Protein AF-V8CFL9-F1 (afdb_monomer)

Radius of gyration: 28.24 Å; Cα contacts (8 Å, |Δi|>4): 78; chains: 1; bounding box: 69×45×58 Å

Mean predicted aligned error: 15.27 Å

Organism: NCBI:txid1073376

pLDDT: mean 85.45, std 10.62, range [57.31, 95.38]

Sequence (139 aa):
MGYRRIRDELDGHKGIHVNDKRVLRICRKYDIKSKIKWKPKSCTRGERNPDHIAKNYLHRDFHADKPNEKWLTDVSELQMRISYNKLQKLMIDNQMKRQDLMRAAEISSSVATKLNKNETVSLDVLMRICKVFHCDIGD

Structure (mmCIF, N/CA/C/O backbone):
data_AF-V8CFL9-F1
#
_entry.id   AF-V8CFL9-F1
#
loop_
_atom_site.group_PDB
_atom_site.id
_atom_site.type_symbol
_atom_site.label_atom_id
_atom_site.label_alt_id
_atom_site.label_comp_id
_atom_site.label_asym_id
_atom_site.label_entity_id
_atom_site.label_seq_id
_atom_site.pdbx_PDB_ins_code
_atom_site.Cartn_x
_atom_site.Cartn_y
_atom_site.Cartn_z
_atom_site.occupancy
_atom_site.B_iso_or_equiv
_atom_site.auth_seq_id
_atom_site.auth_comp_id
_atom_site.auth_asym_id
_atom_site.auth_atom_id
_atom_site.pdbx_PDB_model_num
ATOM 1 N N . MET A 1 1 ? -31.636 -4.610 21.516 1.00 69.88 1 MET A N 1
ATOM 2 C CA . MET A 1 1 ? -30.757 -5.777 21.774 1.00 69.88 1 MET A CA 1
ATOM 3 C C . MET A 1 1 ? -30.843 -6.741 20.597 1.00 69.88 1 MET A C 1
ATOM 5 O O . MET A 1 1 ? -31.819 -6.681 19.866 1.00 69.88 1 MET A O 1
ATOM 9 N N . GLY A 1 2 ? -29.826 -7.572 20.354 1.00 84.56 2 GLY A N 1
ATOM 10 C CA . GLY A 1 2 ? -29.918 -8.647 19.355 1.00 84.56 2 GLY A CA 1
ATOM 11 C C . GLY A 1 2 ? -30.480 -9.931 19.961 1.00 84.56 2 GLY A C 1
ATOM 12 O O . GLY A 1 2 ? -30.362 -10.128 21.167 1.00 84.56 2 GLY A O 1
ATOM 13 N N . TYR A 1 3 ? -31.035 -10.813 19.127 1.00 90.12 3 TYR A N 1
ATOM 14 C CA . TYR A 1 3 ? -31.685 -12.057 19.568 1.00 90.12 3 TYR A CA 1
ATOM 15 C C . TYR A 1 3 ? -30.788 -12.953 20.447 1.00 90.12 3 TYR A C 1
ATOM 17 O O . TYR A 1 3 ? -31.291 -13.620 21.342 1.00 90.12 3 TYR A O 1
ATOM 25 N N . ARG A 1 4 ? -29.460 -12.930 20.243 1.00 89.00 4 ARG A N 1
ATOM 26 C CA . ARG A 1 4 ? -28.500 -13.663 21.091 1.00 89.00 4 ARG A CA 1
ATOM 27 C C . ARG A 1 4 ? -28.479 -13.149 22.531 1.00 89.00 4 ARG A C 1
ATOM 29 O O . ARG A 1 4 ? -28.559 -13.951 23.442 1.00 89.00 4 ARG A O 1
ATOM 36 N N . ARG A 1 5 ? -28.472 -11.824 22.725 1.00 89.44 5 ARG A N 1
ATOM 37 C CA . ARG A 1 5 ? -28.528 -11.218 24.068 1.00 89.44 5 ARG A CA 1
ATOM 38 C C . ARG A 1 5 ? -29.845 -11.517 24.772 1.00 89.44 5 ARG A C 1
ATOM 40 O O . ARG A 1 5 ? -29.839 -11.820 25.950 1.00 89.44 5 ARG A O 1
ATOM 47 N N . ILE A 1 6 ? -30.950 -11.477 24.026 1.00 91.00 6 ILE A N 1
ATOM 48 C CA . ILE A 1 6 ? -32.275 -11.819 24.559 1.00 91.00 6 ILE A CA 1
ATOM 49 C C . ILE A 1 6 ? -32.294 -13.276 25.035 1.00 91.00 6 ILE A C 1
ATOM 51 O O . ILE A 1 6 ? -32.815 -13.559 26.104 1.00 91.00 6 ILE A O 1
ATOM 55 N N . ARG A 1 7 ? -31.702 -14.199 24.268 1.00 92.88 7 ARG A N 1
ATOM 56 C CA . ARG A 1 7 ? -31.556 -15.596 24.692 1.00 92.88 7 ARG A CA 1
ATOM 57 C C . ARG A 1 7 ? -30.717 -15.713 25.969 1.00 92.88 7 ARG A C 1
ATOM 59 O O . ARG A 1 7 ? -31.152 -16.396 26.882 1.00 92.88 7 ARG A O 1
ATOM 66 N N . ASP A 1 8 ? -29.557 -15.066 26.031 1.00 91.88 8 ASP A N 1
ATOM 67 C CA . ASP A 1 8 ? -28.663 -15.167 27.198 1.00 91.88 8 ASP A CA 1
ATOM 68 C C . ASP A 1 8 ? -29.343 -14.646 28.474 1.00 91.88 8 ASP A C 1
ATOM 70 O O . ASP A 1 8 ? -29.183 -15.211 29.549 1.00 91.88 8 ASP A O 1
ATOM 74 N N . GLU A 1 9 ? -30.166 -13.605 28.346 1.00 92.81 9 GLU A N 1
ATOM 75 C CA . GLU A 1 9 ? -30.938 -13.033 29.450 1.00 92.81 9 GLU A CA 1
ATOM 76 C C . GLU A 1 9 ? -32.110 -13.933 29.881 1.00 92.81 9 GLU A C 1
ATOM 78 O O . GLU A 1 9 ? -32.391 -14.059 31.074 1.00 92.81 9 GLU A O 1
ATOM 83 N N . LEU A 1 10 ? -32.756 -14.617 28.928 1.00 91.81 10 LEU A N 1
ATOM 84 C CA . LEU A 1 10 ? -33.764 -15.643 29.220 1.00 91.81 10 LEU A CA 1
ATOM 85 C C . LEU A 1 10 ? -33.158 -16.838 29.965 1.00 91.81 10 LEU A C 1
ATOM 87 O O . LEU A 1 10 ? -33.766 -17.327 30.915 1.00 91.81 10 LEU A O 1
ATOM 91 N N . ASP A 1 11 ? -31.965 -17.272 29.567 1.00 91.75 11 ASP A N 1
ATOM 92 C CA . ASP A 1 11 ? -31.274 -18.406 30.182 1.00 91.75 11 ASP A CA 1
ATOM 93 C C . ASP A 1 11 ? -30.753 -18.033 31.582 1.00 91.75 11 ASP A C 1
ATOM 95 O O . ASP A 1 11 ? -31.070 -18.701 32.563 1.00 91.75 11 ASP A O 1
ATOM 99 N N . GLY A 1 12 ? -30.046 -16.903 31.706 1.00 88.31 12 GLY A N 1
ATOM 100 C CA . GLY A 1 12 ? -29.365 -16.507 32.942 1.00 88.31 12 GLY A CA 1
ATOM 101 C C . GLY A 1 12 ? -30.259 -15.902 34.029 1.00 88.31 12 GLY A C 1
ATOM 102 O O . GLY A 1 12 ? -30.065 -16.194 35.204 1.00 88.31 12 GLY A O 1
ATOM 103 N N . HIS A 1 13 ? -31.241 -15.063 33.673 1.00 88.94 13 HIS A N 1
ATOM 104 C CA . HIS A 1 13 ? -32.068 -14.354 34.667 1.00 88.94 13 HIS A CA 1
ATOM 105 C C . HIS A 1 13 ? -33.461 -14.951 34.854 1.00 88.94 13 HIS A C 1
ATOM 107 O O . HIS A 1 13 ? -34.083 -14.744 35.895 1.00 88.94 13 HIS A O 1
ATOM 113 N N . LYS A 1 14 ? -33.985 -15.642 33.838 1.00 89.38 14 LYS A N 1
ATOM 114 C CA . LYS A 1 14 ? -35.338 -16.214 33.866 1.00 89.38 14 LYS A CA 1
ATOM 115 C C . LYS A 1 14 ? -35.328 -17.743 33.957 1.00 89.38 14 LYS A C 1
ATOM 117 O O . LYS A 1 14 ? -36.395 -18.314 34.158 1.00 89.38 14 LYS A O 1
ATOM 122 N N . GLY A 1 15 ? -34.168 -18.395 33.809 1.00 90.38 15 GLY A N 1
ATOM 123 C CA . GLY A 1 15 ? -34.039 -19.856 33.823 1.00 90.38 15 GLY A CA 1
ATOM 124 C C . GLY A 1 15 ? -34.762 -20.549 32.664 1.00 90.38 15 GLY A C 1
ATOM 125 O O . GLY A 1 15 ? -35.096 -21.728 32.758 1.00 90.38 15 GLY A O 1
ATOM 126 N N . ILE A 1 16 ? -35.064 -19.823 31.582 1.00 91.31 16 ILE A N 1
ATOM 127 C CA . ILE A 1 16 ? -35.798 -20.353 30.432 1.00 91.31 16 ILE A CA 1
ATOM 128 C C . ILE A 1 16 ? -34.798 -20.709 29.338 1.00 91.31 16 ILE A C 1
ATOM 130 O O . ILE A 1 16 ? -34.369 -19.853 28.561 1.00 91.31 16 ILE A O 1
ATOM 134 N N . HIS A 1 17 ? -34.495 -22.000 29.228 1.00 90.88 17 HIS A N 1
ATOM 135 C CA . HIS A 1 17 ? -33.615 -22.502 28.185 1.00 90.88 17 HIS A CA 1
ATOM 136 C C . HIS A 1 17 ? -34.341 -22.578 26.834 1.00 90.88 17 HIS A C 1
ATOM 138 O O . HIS A 1 17 ? -35.276 -23.361 26.642 1.00 90.88 17 HIS A O 1
ATOM 144 N N . VAL A 1 18 ? -33.924 -21.755 25.867 1.00 91.69 18 VAL A N 1
ATOM 145 C CA . VAL A 1 18 ? -34.555 -21.681 24.540 1.00 91.69 18 VAL A CA 1
ATOM 146 C C . VAL A 1 18 ? -33.507 -21.685 23.434 1.00 91.69 18 VAL A C 1
ATOM 148 O O . VAL A 1 18 ? -32.535 -20.936 23.468 1.00 91.69 18 VAL A O 1
ATOM 151 N N . ASN A 1 19 ? -33.759 -22.466 22.381 1.00 93.69 19 ASN A N 1
ATOM 152 C CA . ASN A 1 19 ? -32.930 -22.472 21.179 1.00 93.69 19 ASN A CA 1
ATOM 153 C C . ASN A 1 19 ? -32.861 -21.074 20.525 1.00 93.69 19 ASN A C 1
ATOM 155 O O . ASN A 1 19 ? -33.872 -20.389 20.328 1.00 93.69 19 ASN A O 1
ATOM 159 N N . ASP A 1 20 ? -31.665 -20.682 20.104 1.00 91.50 20 ASP A N 1
ATOM 160 C CA . ASP A 1 20 ? -31.356 -19.395 19.489 1.00 91.50 20 ASP A CA 1
ATOM 161 C C . ASP A 1 20 ? -32.151 -19.129 18.195 1.00 91.50 20 ASP A C 1
ATOM 163 O O . ASP A 1 20 ? -32.608 -18.004 17.969 1.00 91.50 20 ASP A O 1
ATOM 167 N N . LYS A 1 21 ? -32.426 -20.160 17.383 1.00 94.25 21 LYS A N 1
ATOM 168 C CA . LYS A 1 21 ? -33.282 -20.063 16.184 1.00 94.25 21 LYS A CA 1
ATOM 169 C C . LYS A 1 21 ? -34.744 -19.775 16.528 1.00 94.25 21 LYS A C 1
ATOM 171 O O . LYS A 1 21 ? -35.455 -19.165 15.726 1.00 94.25 21 LYS A O 1
ATOM 176 N N . ARG A 1 22 ? -35.234 -20.224 17.689 1.00 93.12 22 ARG A N 1
ATOM 177 C CA . ARG A 1 22 ? -36.602 -19.921 18.150 1.00 93.12 22 ARG A CA 1
ATOM 178 C C . ARG A 1 22 ? -36.701 -18.458 18.576 1.00 93.12 22 ARG A C 1
ATOM 180 O O . ARG A 1 22 ? -37.604 -17.767 18.109 1.00 93.12 22 ARG A O 1
ATOM 187 N N . VAL A 1 23 ? -35.730 -17.968 19.347 1.00 93.75 23 VAL A N 1
ATOM 188 C CA . VAL A 1 23 ? -35.649 -16.549 19.735 1.00 93.75 23 VAL A CA 1
ATOM 189 C C . VAL A 1 23 ? -35.512 -15.652 18.501 1.00 93.75 23 VAL A C 1
ATOM 191 O O . VAL A 1 23 ? -36.226 -14.658 18.388 1.00 93.75 23 VAL A O 1
ATOM 194 N N . LEU A 1 24 ? -34.687 -16.036 17.518 1.00 93.44 24 LEU A N 1
ATOM 195 C CA . LEU A 1 24 ? -34.553 -15.317 16.246 1.00 93.44 24 LEU A CA 1
ATOM 196 C C . LEU A 1 24 ? -35.879 -15.224 15.474 1.00 93.44 24 LEU A C 1
ATOM 198 O O . LEU A 1 24 ? -36.213 -14.152 14.973 1.00 93.44 24 LEU A O 1
ATOM 202 N N . ARG A 1 25 ? -36.636 -16.325 15.368 1.00 94.75 25 ARG A N 1
ATOM 203 C CA . ARG A 1 25 ? -37.941 -16.341 14.681 1.00 94.75 25 ARG A CA 1
ATOM 204 C C . ARG A 1 25 ? -38.952 -15.414 15.352 1.00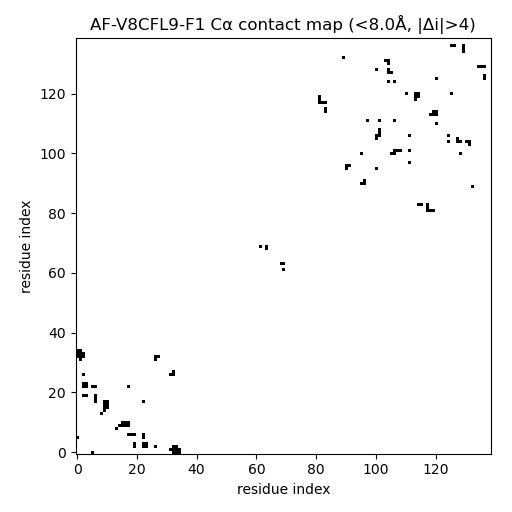 94.75 25 ARG A C 1
ATOM 206 O O . ARG A 1 25 ? -39.613 -14.650 14.657 1.00 94.75 25 ARG A O 1
ATOM 213 N N . ILE A 1 26 ? -39.030 -15.446 16.682 1.00 93.75 26 ILE A N 1
ATOM 214 C CA . ILE A 1 26 ? -39.905 -14.558 17.458 1.00 93.75 26 ILE A CA 1
ATOM 215 C C . ILE A 1 26 ? -39.480 -13.100 17.259 1.00 93.75 26 ILE A C 1
ATOM 217 O O . ILE A 1 26 ? -40.307 -12.276 16.885 1.00 93.75 26 ILE A O 1
ATOM 221 N N . CYS A 1 27 ? -38.187 -12.793 17.403 1.00 93.56 27 CYS A N 1
ATOM 222 C CA . CYS A 1 27 ? -37.672 -11.441 17.178 1.00 93.56 27 CYS A CA 1
ATOM 223 C C . CYS A 1 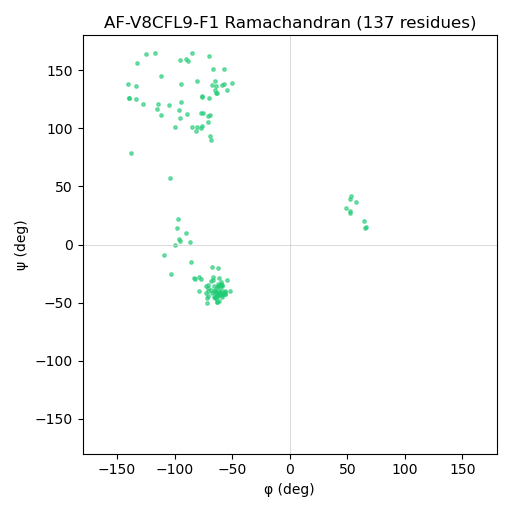27 ? -38.021 -10.928 15.774 1.00 93.56 27 CYS A C 1
ATOM 225 O O . CYS A 1 27 ? -38.461 -9.795 15.636 1.00 93.56 27 CYS A O 1
ATOM 227 N N . ARG A 1 28 ? -37.900 -11.766 14.734 1.00 92.12 28 ARG A N 1
ATOM 228 C CA . ARG A 1 28 ? -38.293 -11.404 13.361 1.00 92.12 28 ARG A CA 1
ATOM 229 C C . ARG A 1 28 ? -39.796 -11.160 13.212 1.00 92.12 28 ARG A C 1
ATOM 231 O O . ARG A 1 28 ? -40.164 -10.233 12.504 1.00 92.12 28 ARG A O 1
ATOM 238 N N . LYS A 1 29 ? -40.646 -11.956 13.872 1.00 95.38 29 LYS A N 1
ATOM 239 C CA . LYS A 1 29 ? -42.111 -11.795 13.837 1.00 95.38 29 LYS A CA 1
ATOM 240 C C . LYS A 1 29 ? -42.563 -10.457 14.433 1.00 95.38 29 LYS A C 1
ATOM 242 O O . LYS A 1 29 ? -43.503 -9.865 13.923 1.00 95.38 29 LYS A O 1
ATOM 247 N N . TYR A 1 30 ? -41.888 -9.990 15.481 1.00 93.12 30 TYR A N 1
ATOM 248 C CA . TYR A 1 30 ? -42.188 -8.723 16.163 1.00 93.12 30 TYR A CA 1
ATOM 249 C C . TYR A 1 30 ? -41.291 -7.557 15.711 1.00 93.12 30 TYR A C 1
ATOM 251 O O . TYR A 1 30 ? -41.205 -6.546 16.398 1.00 93.12 30 TYR A O 1
ATOM 259 N N . ASP A 1 31 ? -40.580 -7.715 14.591 1.00 89.06 31 ASP A N 1
ATOM 260 C CA . ASP A 1 31 ? -39.624 -6.742 14.039 1.00 89.06 31 ASP A CA 1
ATOM 261 C C . ASP A 1 31 ? -38.545 -6.237 15.026 1.00 89.06 31 ASP A C 1
ATOM 263 O O . ASP A 1 31 ? -37.956 -5.165 14.884 1.00 89.06 31 ASP A O 1
ATOM 267 N N . ILE A 1 32 ? -38.206 -7.051 16.026 1.00 90.06 32 ILE A N 1
ATOM 268 C CA . ILE A 1 32 ? -37.146 -6.768 16.992 1.00 90.06 32 ILE A CA 1
ATOM 269 C C . ILE A 1 32 ? -35.798 -7.038 16.320 1.00 90.06 32 ILE A C 1
ATOM 271 O O . ILE A 1 32 ? -35.328 -8.176 16.216 1.00 90.06 32 ILE A O 1
ATOM 275 N N . LYS A 1 33 ? -35.145 -5.968 15.865 1.00 83.25 33 LYS A N 1
ATOM 276 C CA . LYS A 1 33 ? -33.838 -6.020 15.197 1.00 83.25 33 LYS A CA 1
ATOM 277 C C . LYS A 1 33 ? -32.744 -5.392 16.057 1.00 83.25 33 LYS A C 1
ATOM 279 O O . LYS A 1 33 ? -32.936 -4.399 16.757 1.00 83.25 33 LYS A O 1
ATOM 284 N N . SER A 1 34 ? -31.537 -5.951 15.981 1.00 79.56 34 SER A N 1
ATOM 285 C CA . SER A 1 34 ? -30.362 -5.312 16.574 1.00 79.56 34 SER A CA 1
ATOM 286 C C . SER A 1 34 ? -29.986 -4.059 15.788 1.00 79.56 34 SER A C 1
ATOM 288 O O . SER A 1 34 ? -29.708 -4.143 14.592 1.00 79.56 34 SER A O 1
ATOM 290 N N . LYS A 1 35 ? -29.879 -2.917 16.471 1.00 76.44 35 LYS A N 1
ATOM 291 C CA . LYS A 1 35 ? -29.270 -1.708 15.908 1.00 76.44 35 LYS A CA 1
ATOM 292 C C . LYS A 1 35 ? -27.758 -1.926 15.775 1.00 76.44 35 LYS A C 1
ATOM 294 O O . LYS A 1 35 ? -27.042 -1.953 16.775 1.0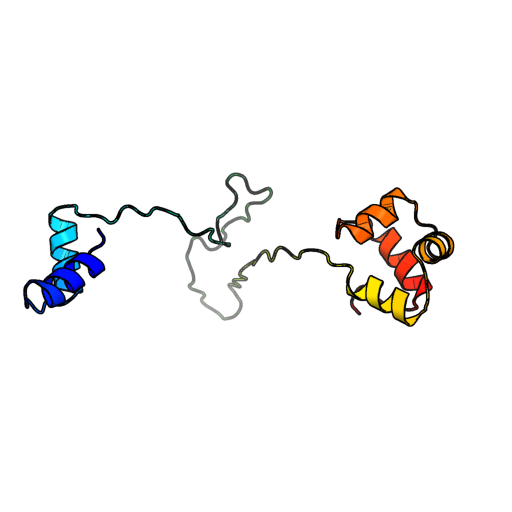0 76.44 35 LYS A O 1
ATOM 299 N N . ILE A 1 36 ? -27.282 -2.131 14.549 1.00 73.94 36 ILE A N 1
ATOM 300 C CA . ILE A 1 36 ? -25.853 -2.268 14.246 1.00 73.94 36 ILE A CA 1
ATOM 301 C C . ILE A 1 36 ? -25.208 -0.886 14.420 1.00 73.94 36 ILE A C 1
ATOM 303 O O . ILE A 1 36 ? -25.500 0.024 13.649 1.00 73.94 36 ILE A O 1
ATOM 307 N N . LYS A 1 37 ? -24.368 -0.714 15.453 1.00 67.19 37 LYS A N 1
ATOM 308 C CA . LYS A 1 37 ? -23.689 0.567 15.745 1.00 67.19 37 LYS A CA 1
ATOM 309 C C . LYS A 1 37 ? -22.600 0.905 14.721 1.00 67.19 37 LYS A C 1
ATOM 311 O O . LYS A 1 37 ? -22.422 2.069 14.394 1.00 67.19 37 LYS A O 1
ATOM 316 N N . TRP A 1 38 ? -21.905 -0.112 14.214 1.00 63.25 38 TRP A N 1
ATOM 317 C CA . TRP A 1 38 ? -20.815 0.023 13.251 1.00 63.25 38 TRP A CA 1
ATOM 318 C C . TRP A 1 38 ? -20.995 -0.987 12.127 1.00 63.25 38 TRP A C 1
ATOM 320 O O . TRP A 1 38 ? -21.105 -2.186 12.382 1.00 63.25 38 TRP A O 1
ATOM 330 N N . LYS A 1 39 ? -21.017 -0.514 10.880 1.00 62.41 39 LYS A N 1
ATOM 331 C CA . LYS A 1 39 ? -20.834 -1.409 9.737 1.00 62.41 39 LYS A CA 1
ATOM 332 C C . LYS A 1 39 ? -19.341 -1.748 9.660 1.00 62.41 39 LYS A C 1
ATOM 334 O O . LYS A 1 39 ? -18.543 -0.807 9.658 1.00 62.41 39 LYS A O 1
ATOM 339 N N . PRO A 1 40 ? -18.942 -3.032 9.617 1.00 61.97 40 PRO A N 1
ATOM 340 C CA . PRO A 1 40 ? -17.544 -3.371 9.393 1.00 61.97 40 PRO A CA 1
ATOM 341 C C . PRO A 1 40 ? -17.097 -2.745 8.068 1.00 61.97 40 PRO A C 1
ATOM 343 O O . PRO A 1 40 ? -17.850 -2.741 7.088 1.00 61.97 40 PRO A O 1
ATOM 346 N N . LYS A 1 41 ? -15.886 -2.181 8.044 1.00 59.38 41 LYS A N 1
ATOM 347 C CA . LYS A 1 41 ? -15.245 -1.780 6.791 1.00 59.38 41 LYS A CA 1
ATOM 348 C C . LYS A 1 41 ? -14.911 -3.072 6.042 1.00 59.38 41 LYS A C 1
ATOM 350 O O . LYS A 1 41 ? -13.878 -3.674 6.293 1.00 59.38 41 LYS A O 1
ATOM 355 N N . SER A 1 42 ? -15.836 -3.547 5.211 1.00 59.31 42 SER A N 1
ATOM 356 C CA . SER A 1 42 ? -15.537 -4.614 4.257 1.00 59.31 42 SER A CA 1
ATOM 357 C C . SER A 1 42 ? -14.474 -4.095 3.286 1.00 59.31 42 SER A C 1
ATOM 359 O O . SER A 1 42 ? -14.628 -2.989 2.763 1.00 59.31 42 SER A O 1
ATOM 361 N N . CYS A 1 43 ? -13.412 -4.874 3.074 1.00 57.31 43 CYS A N 1
ATOM 362 C CA . CYS A 1 43 ? -12.414 -4.631 2.030 1.00 57.31 43 CYS A CA 1
ATOM 363 C C . CYS A 1 43 ? -12.997 -4.816 0.620 1.00 57.31 43 CYS A C 1
ATOM 365 O O . CYS A 1 43 ? -12.473 -4.261 -0.332 1.00 57.31 43 CYS A O 1
ATOM 367 N N . THR A 1 44 ? -14.120 -5.523 0.494 1.00 58.44 44 THR A N 1
ATOM 368 C CA . THR A 1 44 ? -14.860 -5.743 -0.752 1.00 58.44 44 THR A CA 1
ATOM 369 C C . THR A 1 44 ? -16.114 -4.878 -0.788 1.00 58.44 44 THR A C 1
ATOM 371 O O . THR A 1 44 ? -17.246 -5.359 -0.872 1.00 58.44 44 THR A O 1
ATOM 374 N N . ARG A 1 45 ? -15.947 -3.560 -0.671 1.00 58.75 45 ARG A N 1
ATOM 375 C CA . ARG A 1 45 ? -16.991 -2.632 -1.116 1.00 58.75 45 ARG A CA 1
ATOM 376 C C . ARG A 1 45 ? -16.621 -2.196 -2.520 1.00 58.75 45 ARG A C 1
ATOM 378 O O . ARG A 1 45 ? -15.606 -1.536 -2.678 1.00 58.75 45 ARG A O 1
ATOM 385 N N . GLY A 1 46 ? -17.451 -2.548 -3.501 1.00 62.03 46 GLY A N 1
ATOM 386 C CA . GLY A 1 46 ? -17.323 -1.975 -4.837 1.00 62.03 46 GLY A CA 1
ATOM 387 C C . GLY A 1 46 ? -17.345 -0.446 -4.754 1.00 62.03 46 GLY A C 1
ATOM 388 O O . GLY A 1 46 ? -18.181 0.124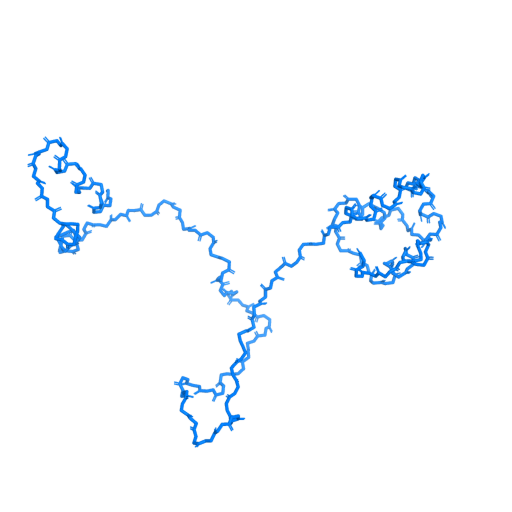 -4.037 1.00 62.03 46 GLY A O 1
ATOM 389 N N . GLU A 1 47 ? -16.397 0.189 -5.439 1.00 64.94 47 GLU A N 1
ATOM 390 C CA . GLU A 1 47 ? -16.343 1.634 -5.670 1.00 64.94 47 GLU A CA 1
ATOM 391 C C . GLU A 1 47 ? -17.706 2.112 -6.206 1.00 64.94 47 GLU A C 1
ATOM 393 O O . GLU A 1 47 ? -18.327 1.439 -7.030 1.00 64.94 47 GLU A O 1
ATOM 398 N N . ARG A 1 48 ? -18.211 3.266 -5.740 1.00 72.56 48 ARG A N 1
ATOM 399 C CA . ARG A 1 48 ? -19.486 3.808 -6.263 1.00 72.56 48 ARG A CA 1
ATOM 400 C C . ARG A 1 48 ? -19.375 4.230 -7.726 1.00 72.56 48 ARG A C 1
ATOM 402 O O . ARG A 1 48 ? -20.386 4.227 -8.419 1.00 72.56 48 ARG A O 1
ATOM 409 N N . ASN A 1 49 ? -18.178 4.614 -8.151 1.00 76.62 49 ASN A N 1
ATOM 410 C CA . ASN A 1 49 ? -17.874 5.029 -9.509 1.00 76.62 49 ASN A 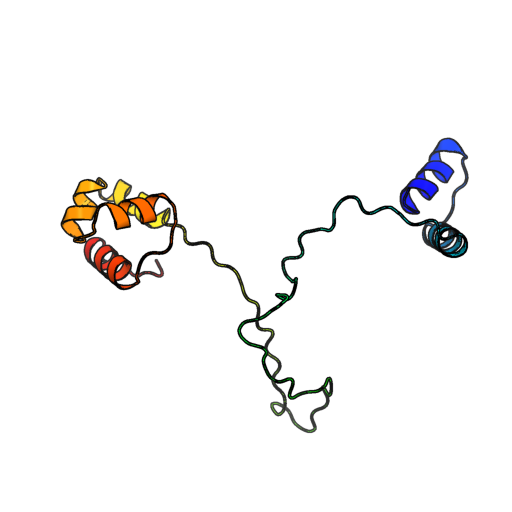CA 1
ATOM 411 C C . ASN A 1 49 ? -16.528 4.411 -9.924 1.00 76.62 49 ASN A C 1
ATOM 413 O O . ASN A 1 49 ? -15.510 5.088 -9.812 1.00 76.62 49 ASN A O 1
ATOM 417 N N . PRO A 1 50 ? -16.500 3.117 -10.295 1.00 76.75 50 PRO A N 1
ATOM 418 C CA . PRO A 1 50 ? -15.273 2.454 -10.722 1.00 76.75 50 PRO A CA 1
ATOM 419 C C . PRO A 1 50 ? -14.750 3.092 -12.009 1.00 76.75 50 PRO A C 1
ATOM 421 O O . PRO A 1 50 ? -15.529 3.302 -12.939 1.00 76.75 50 PRO A O 1
ATOM 424 N N . ASP A 1 51 ? -13.440 3.325 -12.095 1.00 75.75 51 ASP A N 1
ATOM 425 C CA . ASP A 1 51 ? -12.801 3.834 -13.319 1.00 75.75 51 ASP A CA 1
ATOM 426 C C . ASP A 1 51 ? -12.977 2.869 -14.502 1.00 75.75 51 ASP A C 1
ATOM 428 O O . ASP A 1 51 ? -13.034 3.278 -15.663 1.00 75.75 51 ASP A O 1
ATOM 432 N N . HIS A 1 52 ? -13.096 1.571 -14.209 1.00 79.19 52 HIS A N 1
ATOM 433 C CA . HIS A 1 52 ? -13.323 0.535 -15.201 1.00 79.19 52 HIS A CA 1
ATOM 434 C C . HIS A 1 52 ? -14.324 -0.508 -14.699 1.00 79.19 52 HIS A C 1
ATOM 436 O O . HIS A 1 52 ? -14.143 -1.119 -13.648 1.00 79.19 52 HIS A O 1
ATOM 442 N N . ILE A 1 53 ? -15.372 -0.749 -15.487 1.00 80.75 53 ILE A N 1
ATOM 443 C CA . ILE A 1 53 ? -16.318 -1.846 -15.272 1.00 80.75 53 ILE A CA 1
ATOM 444 C C . ILE A 1 53 ? -16.129 -2.832 -16.419 1.00 80.75 53 ILE A C 1
ATOM 446 O O . ILE A 1 53 ? -16.459 -2.534 -17.569 1.00 80.75 53 ILE A O 1
ATOM 450 N N . ALA A 1 54 ? -15.602 -4.015 -16.105 1.00 77.12 54 ALA A N 1
ATOM 451 C CA . ALA A 1 54 ? -15.462 -5.079 -17.087 1.00 77.12 54 ALA A CA 1
ATOM 452 C C . ALA A 1 54 ? -16.844 -5.552 -17.568 1.00 77.12 54 ALA A C 1
ATOM 454 O O . ALA A 1 54 ? -17.796 -5.668 -16.789 1.00 77.12 54 ALA A O 1
ATOM 455 N N . LYS A 1 55 ? -16.961 -5.846 -18.866 1.00 81.88 55 LYS A N 1
ATOM 456 C CA . LYS A 1 55 ? -18.195 -6.397 -19.437 1.00 81.88 55 LYS A CA 1
ATOM 457 C C . LYS A 1 55 ? -18.457 -7.784 -18.850 1.00 81.88 55 LYS A C 1
ATOM 459 O O . LYS A 1 55 ? -17.570 -8.631 -18.808 1.00 81.88 55 LYS A O 1
ATOM 464 N N . ASN A 1 56 ? -19.691 -8.025 -18.423 1.00 85.38 56 ASN A N 1
ATOM 465 C CA . ASN A 1 56 ? -20.111 -9.342 -17.962 1.00 85.38 56 ASN A CA 1
ATOM 466 C C . ASN A 1 56 ? -20.465 -10.220 -19.167 1.00 85.38 56 ASN A C 1
ATOM 468 O O . ASN A 1 56 ? -21.573 -10.124 -19.676 1.00 85.38 56 ASN A O 1
ATOM 472 N N . TYR A 1 57 ? -19.535 -11.064 -19.610 1.00 85.44 57 TYR A N 1
ATOM 473 C CA . TYR A 1 57 ? -19.766 -11.976 -20.738 1.00 85.44 57 TYR A CA 1
ATOM 474 C C . TYR A 1 57 ? -20.579 -13.219 -20.356 1.00 85.44 57 TYR A C 1
ATOM 476 O O . TYR A 1 57 ? -21.267 -13.781 -21.201 1.00 85.44 57 TYR A O 1
ATOM 484 N N . LEU A 1 58 ? -20.510 -13.652 -19.092 1.00 84.69 58 LEU A N 1
ATOM 485 C CA . LEU A 1 58 ? -21.140 -14.899 -18.653 1.00 84.69 58 LEU A CA 1
ATOM 486 C C . LEU A 1 58 ? -22.623 -14.738 -18.325 1.00 84.69 58 LEU A C 1
ATOM 488 O O . LEU A 1 58 ? -23.352 -15.715 -18.387 1.00 84.69 58 LEU A O 1
ATOM 492 N N . HIS A 1 59 ? -23.082 -13.558 -17.896 1.00 86.94 59 HIS A N 1
ATOM 493 C CA . HIS A 1 59 ? -24.472 -13.343 -17.457 1.00 86.94 59 HIS A CA 1
ATOM 494 C C . HIS A 1 59 ? -24.992 -14.394 -16.446 1.00 86.94 59 HIS A C 1
ATOM 496 O O . HIS A 1 59 ? -26.187 -14.663 -16.378 1.00 86.94 59 HIS A O 1
ATOM 502 N N . ARG A 1 60 ? -24.093 -14.938 -15.606 1.00 84.06 60 ARG A N 1
ATOM 503 C CA . ARG A 1 60 ? -24.333 -16.053 -14.661 1.00 84.06 60 ARG A CA 1
ATOM 504 C C . ARG A 1 60 ? -24.643 -17.415 -15.299 1.00 84.06 60 ARG A C 1
ATOM 506 O O . ARG A 1 60 ? -25.074 -18.322 -14.593 1.00 84.06 60 ARG A O 1
ATOM 513 N N . ASP A 1 61 ? -24.385 -17.583 -16.587 1.00 89.50 61 ASP A N 1
ATOM 514 C CA . ASP A 1 61 ? -24.336 -18.887 -17.233 1.00 89.50 61 ASP A CA 1
ATOM 515 C C . ASP A 1 61 ? -22.940 -19.505 -17.057 1.00 89.50 61 ASP A C 1
ATOM 517 O O . ASP A 1 61 ? -21.975 -19.158 -17.745 1.00 89.50 61 ASP A O 1
ATOM 521 N N . PHE A 1 62 ? -22.845 -20.435 -16.110 1.00 86.12 62 PHE A N 1
ATOM 522 C CA . PHE A 1 62 ? -21.615 -21.154 -15.778 1.00 86.12 62 PHE A CA 1
ATOM 523 C C . PHE A 1 62 ? -21.504 -22.520 -16.476 1.00 86.12 62 PHE A C 1
ATOM 525 O O . PHE A 1 62 ? -20.559 -23.254 -16.204 1.00 86.12 62 PHE A O 1
ATOM 532 N N . HIS A 1 63 ? -22.447 -22.880 -17.355 1.00 90.44 63 HIS A N 1
ATOM 533 C CA . HIS A 1 63 ? -22.401 -24.148 -18.083 1.00 90.44 63 HIS A CA 1
ATOM 534 C C . HIS A 1 63 ? -21.448 -24.066 -19.285 1.00 90.44 63 HIS A C 1
ATOM 536 O O . HIS A 1 63 ? -21.407 -23.041 -19.960 1.00 90.44 63 HIS A O 1
ATOM 542 N N . ALA A 1 64 ? -20.677 -25.117 -19.556 1.00 92.06 64 ALA A N 1
ATOM 543 C CA . ALA A 1 64 ? -19.808 -25.223 -20.728 1.00 92.06 64 ALA A CA 1
ATOM 544 C C . ALA A 1 64 ? -19.874 -26.653 -21.273 1.00 92.06 64 ALA A C 1
ATOM 546 O O . ALA A 1 64 ? -19.860 -27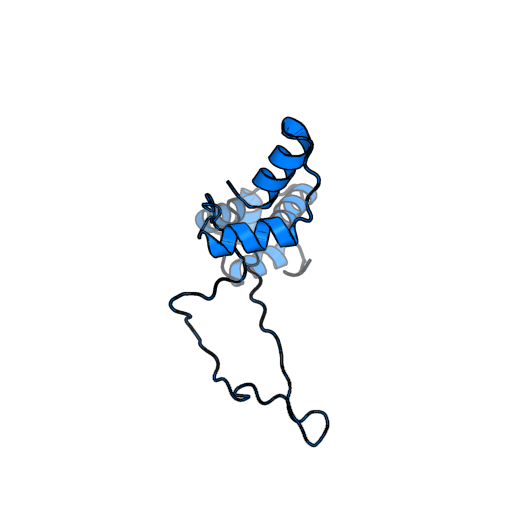.602 -20.484 1.00 92.06 64 ALA A O 1
ATOM 547 N N . ASP A 1 65 ? -19.939 -26.794 -22.597 1.00 93.88 65 ASP A N 1
ATOM 548 C CA . ASP A 1 65 ? -20.068 -28.094 -23.265 1.00 93.88 65 ASP A CA 1
ATOM 549 C C . ASP A 1 65 ? -18.729 -28.840 -23.280 1.00 93.88 65 ASP A C 1
ATOM 551 O O . ASP A 1 65 ? -18.688 -30.075 -23.266 1.00 93.88 65 ASP A O 1
ATOM 555 N N . LYS A 1 66 ? -17.613 -28.097 -23.292 1.00 94.56 66 LYS A N 1
ATOM 556 C CA . LYS A 1 66 ? -16.254 -28.645 -23.251 1.00 94.56 66 LYS A CA 1
ATOM 557 C C . LYS A 1 66 ? -15.377 -27.916 -22.225 1.00 94.56 66 LYS A C 1
ATOM 559 O O . LYS A 1 66 ? -15.621 -26.757 -21.883 1.00 94.56 66 LYS A O 1
ATOM 564 N N . PRO A 1 67 ? -14.311 -28.569 -21.729 1.00 91.88 67 PRO A N 1
ATOM 565 C CA . PRO A 1 67 ? -13.320 -27.909 -20.885 1.00 91.88 67 PRO A CA 1
ATOM 566 C C . PRO A 1 67 ? -12.692 -26.686 -21.572 1.00 91.88 67 PRO A C 1
ATOM 568 O O . PRO A 1 67 ? -12.534 -26.664 -22.790 1.00 91.88 67 PRO A O 1
ATOM 571 N N . ASN A 1 68 ? -12.260 -25.703 -20.776 1.00 88.31 68 ASN A N 1
ATOM 572 C CA . ASN A 1 68 ? -11.535 -24.500 -21.216 1.00 88.31 68 ASN A CA 1
ATOM 573 C C . ASN A 1 68 ? -12.312 -23.514 -22.114 1.00 88.31 68 ASN A C 1
ATOM 575 O O . ASN A 1 68 ? -11.696 -22.611 -22.679 1.00 88.31 68 ASN A O 1
ATOM 579 N N . GLU A 1 69 ? -13.639 -23.622 -22.215 1.00 89.50 69 GLU A N 1
ATOM 580 C CA . GLU A 1 69 ? -14.473 -22.658 -22.957 1.00 89.50 69 GLU A CA 1
ATOM 581 C C . GLU A 1 69 ? -14.816 -21.404 -22.138 1.00 89.50 69 GLU A C 1
ATOM 583 O O . GLU A 1 69 ? -14.981 -20.315 -22.686 1.00 89.50 69 GLU A O 1
ATOM 588 N N . LYS A 1 70 ? -14.895 -21.539 -20.810 1.00 88.56 70 LYS A N 1
ATOM 589 C CA 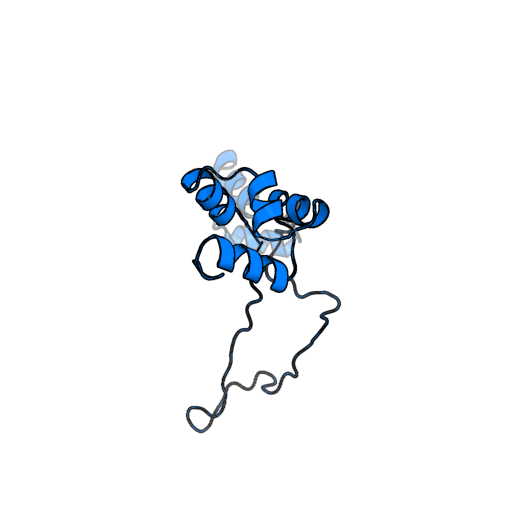. LYS A 1 70 ? -15.176 -20.441 -19.880 1.00 88.56 70 LYS A CA 1
ATOM 590 C C . LYS A 1 70 ? -14.099 -20.405 -18.799 1.00 88.56 70 LYS A C 1
ATOM 592 O O . LYS A 1 70 ? -13.929 -21.367 -18.056 1.00 88.56 70 LYS A O 1
ATOM 597 N N . TRP A 1 71 ? -13.397 -19.278 -18.705 1.00 81.56 71 TRP A N 1
ATOM 598 C CA . TRP A 1 71 ? -12.393 -19.014 -17.674 1.00 81.56 71 TRP A CA 1
ATOM 599 C C . TRP A 1 71 ? -12.889 -17.880 -16.786 1.00 81.56 71 TRP A C 1
ATOM 601 O O . TRP A 1 71 ? -13.172 -16.783 -17.267 1.00 81.56 71 TRP A O 1
ATOM 611 N N . LEU A 1 72 ? -13.015 -18.154 -15.490 1.00 78.44 72 LEU A N 1
ATOM 612 C CA . LEU A 1 72 ? -13.336 -17.150 -14.487 1.00 78.44 72 LEU A CA 1
ATOM 613 C C . LEU A 1 72 ? -12.061 -16.839 -13.710 1.00 78.44 72 LEU A C 1
ATOM 615 O O . LEU A 1 72 ? -11.485 -17.724 -13.081 1.00 78.44 72 LEU A O 1
ATOM 619 N N . THR A 1 73 ? -11.631 -15.585 -13.744 1.00 72.44 73 THR A N 1
ATOM 620 C CA . THR A 1 73 ? -10.552 -15.094 -12.888 1.00 72.44 73 THR A CA 1
ATOM 621 C C . THR A 1 73 ? -11.133 -14.057 -11.943 1.00 72.44 73 THR A C 1
ATOM 623 O O . THR A 1 73 ? -11.606 -13.013 -12.397 1.00 72.44 73 THR A O 1
ATOM 626 N N . ASP A 1 74 ? -11.100 -14.328 -10.640 1.00 69.19 74 ASP A N 1
ATOM 627 C CA . ASP A 1 74 ? -11.412 -13.307 -9.646 1.00 69.19 74 ASP A CA 1
ATOM 628 C C . ASP A 1 74 ? -10.290 -12.263 -9.650 1.00 69.19 74 ASP A C 1
ATOM 630 O O . ASP A 1 74 ? -9.152 -12.538 -9.262 1.00 69.19 74 ASP A O 1
ATOM 634 N N . VAL A 1 75 ? -10.603 -11.049 -10.102 1.00 65.56 75 VAL A N 1
ATOM 635 C CA . VAL A 1 75 ? -9.683 -9.913 -10.011 1.00 65.56 75 VAL A CA 1
ATOM 636 C C . VAL A 1 75 ? -9.773 -9.365 -8.592 1.00 65.56 75 VAL A C 1
ATOM 638 O O . VAL A 1 75 ? -10.727 -8.681 -8.228 1.00 65.56 75 VAL A O 1
ATOM 641 N N . SER A 1 76 ? -8.793 -9.719 -7.765 1.00 62.41 76 SER A N 1
ATOM 642 C CA . SER A 1 76 ? -8.654 -9.179 -6.413 1.00 62.41 76 SER A CA 1
ATOM 643 C C . SER A 1 76 ? -7.693 -7.997 -6.428 1.00 62.41 76 SER A C 1
ATOM 645 O O . SER A 1 76 ? -6.484 -8.173 -6.571 1.00 62.41 76 SER A O 1
ATOM 647 N N . GLU A 1 77 ? -8.216 -6.787 -6.250 1.00 63.25 77 GLU A N 1
ATOM 648 C CA . GLU A 1 77 ? -7.390 -5.597 -6.048 1.00 63.25 77 GLU A CA 1
ATOM 649 C C . GLU A 1 77 ? -6.839 -5.591 -4.617 1.00 63.25 77 GLU A C 1
ATOM 651 O O . GLU A 1 77 ? -7.531 -5.271 -3.647 1.00 63.25 77 GLU A O 1
ATOM 656 N N . LEU A 1 78 ? -5.572 -5.974 -4.467 1.00 64.75 78 LEU A N 1
ATOM 657 C CA . LEU A 1 78 ? -4.846 -5.824 -3.211 1.00 64.75 78 LEU A CA 1
ATOM 658 C C . LEU A 1 78 ? -4.176 -4.450 -3.193 1.00 64.75 78 LEU A C 1
ATOM 660 O O . LEU A 1 78 ? -3.237 -4.193 -3.945 1.00 64.75 78 LEU A O 1
ATOM 664 N N . GLN A 1 79 ? -4.636 -3.562 -2.310 1.00 61.84 79 GLN A N 1
ATOM 665 C CA . GLN A 1 79 ? -3.992 -2.267 -2.109 1.00 61.84 79 GLN A CA 1
ATOM 666 C C . GLN A 1 79 ? -2.628 -2.469 -1.432 1.00 61.84 79 GLN A C 1
ATOM 668 O O . GLN A 1 79 ? -2.524 -2.530 -0.204 1.00 61.84 79 GLN A O 1
ATOM 673 N N . MET A 1 80 ? -1.569 -2.576 -2.233 1.00 68.12 80 MET A N 1
ATOM 674 C CA . MET A 1 80 ? -0.205 -2.654 -1.721 1.00 68.12 80 MET A CA 1
ATOM 675 C C . MET A 1 80 ? 0.243 -1.273 -1.246 1.00 68.12 80 MET A C 1
ATOM 677 O O . MET A 1 80 ? 0.403 -0.339 -2.030 1.00 68.12 80 MET A O 1
ATOM 681 N N . ARG A 1 81 ? 0.440 -1.132 0.066 1.00 76.69 81 ARG A N 1
ATOM 682 C CA . ARG A 1 81 ? 1.081 0.056 0.633 1.00 76.69 81 ARG A CA 1
ATOM 683 C C . ARG A 1 81 ? 2.580 -0.035 0.386 1.00 76.69 81 ARG A C 1
ATOM 685 O O . ARG A 1 81 ? 3.200 -1.032 0.743 1.00 76.69 81 ARG A O 1
ATOM 692 N N . ILE A 1 82 ? 3.154 1.016 -0.186 1.00 82.94 82 ILE A N 1
ATOM 693 C CA . ILE A 1 82 ? 4.601 1.113 -0.364 1.00 82.94 82 ILE A CA 1
ATOM 694 C C . ILE A 1 82 ? 5.254 1.239 1.014 1.00 82.94 82 ILE A C 1
ATOM 696 O O . ILE A 1 82 ? 4.755 1.951 1.883 1.00 82.94 82 ILE A O 1
ATOM 700 N N . SER A 1 83 ? 6.360 0.531 1.226 1.00 87.50 83 SER A N 1
ATOM 701 C CA . SER A 1 83 ? 7.189 0.659 2.420 1.00 87.50 83 SER A CA 1
ATOM 702 C C . SER A 1 83 ? 8.655 0.598 2.026 1.00 87.50 83 SER A C 1
ATOM 704 O O . SER A 1 83 ? 9.093 -0.367 1.406 1.00 87.50 83 SER A O 1
ATOM 706 N N . TYR A 1 84 ? 9.423 1.605 2.433 1.00 90.50 84 TYR A N 1
ATOM 707 C CA . TYR A 1 84 ? 10.863 1.675 2.185 1.00 90.50 84 TYR A CA 1
ATOM 708 C C . TYR A 1 84 ? 11.686 1.187 3.383 1.00 90.50 84 TYR A C 1
ATOM 710 O O . TYR A 1 84 ? 12.863 1.517 3.508 1.00 90.50 84 TYR A O 1
ATOM 718 N N . ASN A 1 85 ? 11.100 0.376 4.272 1.00 90.69 85 ASN A N 1
ATOM 719 C CA . ASN A 1 85 ? 11.806 -0.164 5.438 1.00 90.69 85 ASN A CA 1
ATOM 720 C C . ASN A 1 85 ? 13.033 -0.995 5.030 1.00 90.69 85 ASN A C 1
ATOM 722 O O . ASN A 1 85 ? 14.049 -0.960 5.718 1.00 90.69 85 ASN A O 1
ATOM 726 N N . LYS A 1 86 ? 12.956 -1.725 3.907 1.00 90.06 86 LYS A N 1
ATOM 727 C CA . LYS A 1 86 ? 14.102 -2.467 3.358 1.00 90.06 86 LYS A CA 1
ATOM 728 C C . LYS A 1 86 ? 15.232 -1.526 2.933 1.00 90.06 86 LYS A C 1
ATOM 730 O O . LYS A 1 86 ? 16.366 -1.732 3.341 1.00 90.06 86 LYS A O 1
ATOM 735 N N . LEU A 1 87 ? 14.907 -0.449 2.215 1.00 91.00 87 LEU A N 1
ATOM 736 C CA . LEU A 1 87 ? 15.876 0.585 1.839 1.00 91.00 87 LEU A CA 1
ATOM 737 C C . LEU A 1 87 ? 16.533 1.217 3.074 1.00 91.00 87 LEU A C 1
ATOM 739 O O . LEU A 1 87 ? 17.745 1.383 3.104 1.00 91.00 87 LEU A O 1
ATOM 743 N N . GLN A 1 88 ? 15.758 1.529 4.116 1.00 91.31 88 GLN A N 1
ATOM 744 C CA . GLN A 1 88 ? 16.304 2.082 5.361 1.00 91.31 88 GLN A CA 1
ATOM 745 C C . GLN A 1 88 ? 17.281 1.116 6.042 1.00 91.31 88 GLN A C 1
ATOM 747 O O . GLN A 1 88 ? 18.318 1.555 6.530 1.00 91.31 88 GLN A O 1
ATOM 752 N N . LYS A 1 89 ? 16.981 -0.190 6.044 1.00 92.12 89 LYS A N 1
ATOM 753 C CA . LYS A 1 89 ? 17.908 -1.218 6.538 1.00 92.12 89 LYS A CA 1
ATOM 754 C C . LYS A 1 89 ? 19.181 -1.279 5.695 1.00 92.12 89 LYS A C 1
ATOM 756 O O . LYS A 1 89 ? 20.258 -1.147 6.257 1.00 92.12 89 LYS A O 1
ATOM 761 N N . LEU A 1 90 ? 19.060 -1.338 4.366 1.00 92.38 90 LEU A N 1
ATOM 762 C CA . LEU A 1 90 ? 20.210 -1.328 3.453 1.00 92.38 90 LEU A CA 1
ATOM 763 C C . LEU A 1 90 ? 21.113 -0.108 3.665 1.00 92.38 90 LEU A C 1
ATOM 765 O O . LEU A 1 90 ? 22.336 -0.231 3.658 1.00 92.38 90 LEU A O 1
ATOM 769 N N . MET A 1 91 ? 20.527 1.068 3.894 1.00 92.50 91 MET A N 1
ATOM 770 C CA . MET A 1 91 ? 21.286 2.277 4.215 1.00 92.50 91 MET A CA 1
ATOM 771 C C . MET A 1 91 ? 22.063 2.145 5.529 1.00 92.50 91 MET A C 1
ATOM 773 O O . MET A 1 91 ? 23.213 2.572 5.590 1.00 92.50 91 MET A O 1
ATOM 777 N N . ILE A 1 92 ? 21.459 1.560 6.568 1.00 93.81 92 ILE A N 1
ATOM 778 C CA . ILE A 1 92 ? 22.123 1.319 7.858 1.00 93.81 92 ILE A CA 1
ATOM 779 C C . ILE A 1 92 ? 23.278 0.328 7.684 1.00 93.81 92 ILE A C 1
ATOM 781 O O . ILE A 1 92 ? 24.385 0.602 8.149 1.00 93.81 92 ILE A O 1
ATOM 785 N N . ASP A 1 93 ? 23.044 -0.771 6.966 1.00 93.69 93 ASP A N 1
ATOM 786 C CA . ASP A 1 93 ? 24.044 -1.817 6.731 1.00 93.69 93 ASP A CA 1
ATOM 787 C C . ASP A 1 93 ? 25.257 -1.271 5.958 1.00 93.69 93 ASP A C 1
ATOM 789 O O . ASP A 1 93 ? 26.399 -1.603 6.265 1.00 93.69 93 ASP A O 1
ATOM 793 N N . ASN A 1 94 ? 25.022 -0.343 5.025 1.00 92.06 94 ASN A N 1
ATOM 794 C CA . ASN A 1 94 ? 26.063 0.333 4.244 1.00 92.06 94 ASN A CA 1
ATOM 795 C C . ASN A 1 94 ? 26.589 1.632 4.888 1.00 92.06 94 ASN A C 1
ATOM 797 O O . ASN A 1 94 ? 27.303 2.389 4.232 1.00 92.06 94 ASN A O 1
ATOM 801 N N . GLN A 1 95 ? 26.229 1.936 6.143 1.00 93.50 95 GLN A N 1
ATOM 802 C CA . GLN A 1 95 ? 26.623 3.172 6.849 1.00 93.50 95 GLN A CA 1
ATOM 803 C C . GLN A 1 95 ? 26.312 4.470 6.073 1.00 93.50 95 GLN A C 1
ATOM 805 O O . GLN A 1 95 ? 26.976 5.496 6.234 1.00 93.50 95 GLN A O 1
ATOM 810 N N . MET A 1 96 ? 25.280 4.448 5.230 1.00 93.00 96 MET A N 1
ATOM 811 C CA . MET A 1 96 ? 24.932 5.539 4.330 1.00 93.00 96 MET A CA 1
ATOM 812 C C . MET A 1 96 ? 23.878 6.447 4.970 1.00 93.00 96 MET A C 1
ATOM 814 O O . MET A 1 96 ? 22.777 6.012 5.315 1.00 93.00 96 MET A O 1
ATOM 818 N N . LYS A 1 97 ? 24.174 7.747 5.106 1.00 92.88 97 LYS A N 1
ATOM 819 C CA . LYS A 1 97 ? 23.185 8.721 5.594 1.00 92.88 97 LYS A CA 1
ATOM 820 C C . LYS A 1 97 ? 22.313 9.209 4.442 1.00 92.88 97 LYS A C 1
ATOM 822 O O . LYS A 1 97 ? 22.660 9.111 3.269 1.00 92.88 97 LYS A O 1
ATOM 827 N N . ARG A 1 98 ? 21.179 9.839 4.772 1.00 90.06 98 ARG A N 1
ATOM 828 C CA . ARG A 1 98 ? 20.252 10.406 3.772 1.00 90.06 98 ARG A CA 1
ATOM 829 C C . ARG A 1 98 ? 20.946 11.337 2.774 1.00 90.06 98 ARG A C 1
ATOM 831 O O . ARG A 1 98 ? 20.612 11.312 1.599 1.00 90.06 98 ARG A O 1
ATOM 838 N N . GLN A 1 99 ? 21.886 12.162 3.237 1.00 92.19 99 GLN A N 1
ATOM 839 C CA . GLN A 1 99 ? 22.626 13.070 2.355 1.00 92.19 99 GLN A CA 1
ATOM 840 C C . GLN A 1 99 ? 23.509 12.317 1.359 1.00 92.19 99 GLN A C 1
ATOM 842 O O . GLN A 1 99 ? 23.632 12.748 0.219 1.00 92.19 99 GLN A O 1
ATOM 847 N N . ASP A 1 100 ? 24.081 11.192 1.773 1.00 93.69 100 ASP A N 1
ATOM 848 C CA . ASP A 1 100 ? 24.963 10.390 0.932 1.00 93.69 100 ASP A CA 1
ATOM 849 C C . ASP A 1 100 ? 24.149 9.658 -0.135 1.00 93.69 100 ASP A C 1
ATOM 851 O O . ASP A 1 100 ? 24.495 9.729 -1.310 1.00 93.69 100 ASP A O 1
ATOM 855 N N . LEU A 1 101 ? 22.985 9.109 0.236 1.00 93.00 101 LEU A N 1
ATOM 856 C CA . LEU A 1 101 ? 22.027 8.565 -0.729 1.00 93.00 101 LEU A CA 1
ATOM 857 C C . LEU A 1 101 ? 21.573 9.628 -1.737 1.00 93.00 101 LEU A C 1
ATOM 859 O O . LEU A 1 101 ? 21.476 9.355 -2.930 1.00 93.00 101 LEU A O 1
ATOM 863 N N . MET A 1 102 ? 21.303 10.851 -1.265 1.00 94.88 102 MET A N 1
ATOM 864 C CA . MET A 1 102 ? 20.894 11.953 -2.137 1.00 94.88 102 MET A CA 1
ATOM 865 C C . MET A 1 102 ? 21.950 12.292 -3.185 1.00 94.88 102 MET A C 1
ATOM 867 O O . MET A 1 102 ? 21.598 12.517 -4.341 1.00 94.88 102 MET A O 1
ATOM 871 N N . ARG A 1 103 ? 23.228 12.302 -2.791 1.00 94.50 103 ARG A N 1
ATOM 872 C CA . ARG A 1 103 ? 24.347 12.539 -3.710 1.00 94.50 103 ARG A CA 1
ATOM 873 C C . ARG A 1 103 ? 24.559 11.358 -4.657 1.00 94.50 103 ARG A C 1
ATOM 875 O O . ARG A 1 103 ? 24.721 11.583 -5.845 1.00 94.50 103 ARG A O 1
ATOM 882 N N . ALA A 1 104 ? 24.520 10.126 -4.150 1.00 93.81 104 ALA A N 1
ATOM 883 C CA . ALA A 1 104 ? 24.815 8.923 -4.930 1.00 93.81 104 ALA A CA 1
ATOM 884 C C . ALA A 1 104 ? 23.723 8.575 -5.957 1.00 93.81 104 ALA A C 1
ATOM 886 O O . ALA A 1 104 ? 24.037 8.180 -7.073 1.00 93.81 104 ALA A O 1
ATOM 887 N N . ALA A 1 105 ? 22.445 8.731 -5.598 1.00 94.00 105 ALA A N 1
ATOM 888 C CA . ALA A 1 105 ? 21.311 8.434 -6.481 1.00 94.00 105 ALA A CA 1
ATOM 889 C C . ALA A 1 105 ? 20.781 9.672 -7.237 1.00 94.00 105 ALA A C 1
ATOM 891 O O . ALA A 1 105 ? 19.771 9.586 -7.941 1.00 94.00 105 ALA A O 1
ATOM 892 N N . GLU A 1 106 ? 21.420 10.835 -7.060 1.00 94.12 106 GLU A N 1
ATOM 893 C CA . GLU A 1 106 ? 21.015 12.125 -7.640 1.00 94.12 106 GLU A CA 1
ATOM 894 C C . GLU A 1 106 ? 19.541 12.485 -7.357 1.00 94.12 106 GLU A C 1
ATOM 896 O O . GLU A 1 106 ? 18.803 12.989 -8.211 1.00 94.12 106 GLU A O 1
ATOM 901 N N . ILE A 1 107 ? 19.067 12.186 -6.145 1.00 94.12 107 ILE A N 1
ATOM 902 C CA . ILE A 1 107 ? 17.674 12.431 -5.748 1.00 94.12 107 ILE A CA 1
ATOM 903 C C . ILE A 1 107 ? 17.529 13.780 -5.039 1.00 94.12 107 ILE A C 1
ATOM 905 O O . ILE A 1 107 ? 18.320 14.159 -4.172 1.00 94.12 107 ILE A O 1
ATOM 909 N N . SER A 1 108 ? 16.463 14.507 -5.374 1.00 93.69 108 SER A N 1
ATOM 910 C CA . SER A 1 108 ? 16.161 15.786 -4.736 1.00 93.69 108 SER A CA 1
ATOM 911 C C . SER A 1 108 ? 15.704 15.610 -3.281 1.00 93.69 108 SER A C 1
ATOM 913 O O . SER A 1 108 ? 15.241 14.546 -2.853 1.00 93.69 108 SER A O 1
ATOM 915 N N . SER A 1 109 ? 15.762 16.696 -2.508 1.00 91.44 109 SER A N 1
ATOM 916 C CA . SER A 1 109 ? 15.271 16.727 -1.123 1.00 91.44 109 SER A CA 1
ATOM 917 C C . SER A 1 109 ? 13.777 16.395 -1.012 1.00 91.44 109 SER A C 1
ATOM 919 O O . SER A 1 109 ? 13.353 15.768 -0.035 1.00 91.44 109 SER A O 1
ATOM 921 N N . SER A 1 110 ? 12.979 16.762 -2.020 1.00 92.25 110 SER A N 1
ATOM 922 C CA . SER A 1 110 ? 11.549 16.455 -2.064 1.00 92.25 110 SER A CA 1
ATOM 923 C C . SER A 1 110 ? 11.299 14.958 -2.230 1.00 92.25 110 SER A C 1
ATOM 925 O O . SER A 1 110 ? 10.471 14.402 -1.510 1.00 92.25 110 SER A O 1
ATOM 927 N N . VAL A 1 111 ? 12.065 14.276 -3.087 1.00 94.00 111 VAL A N 1
ATOM 928 C CA . VAL A 1 111 ? 11.988 12.817 -3.253 1.00 94.00 111 VAL A CA 1
ATOM 929 C C . VAL A 1 111 ? 12.448 12.092 -1.988 1.00 94.00 111 VAL A C 1
ATOM 931 O O . VAL A 1 111 ? 11.747 11.205 -1.507 1.00 94.00 111 VAL A O 1
ATOM 934 N N . ALA A 1 112 ? 13.560 12.512 -1.379 1.00 91.94 112 ALA A N 1
ATOM 935 C CA . ALA A 1 112 ? 14.043 11.910 -0.133 1.00 91.94 112 ALA A CA 1
ATOM 936 C C . ALA A 1 112 ? 13.021 12.022 1.017 1.00 91.94 112 ALA A C 1
ATOM 938 O O . ALA A 1 112 ? 12.897 11.122 1.848 1.00 91.94 112 ALA A O 1
ATOM 939 N N . THR A 1 113 ? 12.246 13.109 1.055 1.00 92.75 113 THR A N 1
ATOM 940 C CA . THR A 1 113 ? 11.168 13.280 2.041 1.00 92.75 113 THR A CA 1
ATOM 941 C C . THR A 1 113 ? 10.013 12.304 1.796 1.00 92.75 113 THR A C 1
ATOM 943 O O . THR A 1 113 ? 9.481 11.748 2.757 1.00 92.75 113 THR A O 1
ATOM 946 N N . LYS A 1 114 ? 9.659 12.050 0.529 1.00 93.31 114 LYS A N 1
ATOM 947 C CA . LYS A 1 114 ? 8.635 11.059 0.149 1.00 93.31 114 LYS A CA 1
ATOM 948 C C . LYS A 1 114 ? 9.033 9.638 0.543 1.00 93.31 114 LYS A C 1
ATOM 950 O O . LYS A 1 114 ? 8.214 8.918 1.109 1.00 93.31 114 LYS A O 1
ATOM 955 N N . LEU A 1 115 ? 10.300 9.272 0.328 1.00 91.38 115 LEU A N 1
ATOM 956 C CA . LEU A 1 115 ? 10.849 7.975 0.747 1.00 91.38 115 LEU A CA 1
ATOM 957 C C . LEU A 1 115 ? 10.702 7.760 2.262 1.00 91.38 115 LEU A C 1
ATOM 959 O O . LEU A 1 115 ? 10.279 6.699 2.703 1.00 91.38 115 LEU A O 1
ATOM 963 N N . ASN A 1 116 ? 10.955 8.785 3.079 1.00 89.25 116 ASN A N 1
ATOM 964 C CA . ASN A 1 116 ? 10.783 8.676 4.534 1.00 89.25 116 ASN A CA 1
ATOM 965 C C . ASN A 1 116 ? 9.318 8.543 4.971 1.00 89.25 116 ASN A C 1
ATOM 967 O O . ASN A 1 116 ? 9.033 7.913 5.987 1.00 89.25 116 ASN A O 1
ATOM 971 N N . LYS A 1 117 ? 8.388 9.140 4.222 1.00 89.81 117 LYS A N 1
ATOM 972 C CA . LYS A 1 117 ? 6.948 9.087 4.510 1.00 89.81 117 LYS A CA 1
ATOM 973 C C . LYS A 1 117 ? 6.248 7.863 3.918 1.00 89.81 117 LYS A C 1
ATOM 975 O O . LYS A 1 117 ? 5.039 7.737 4.088 1.00 89.81 117 LYS A O 1
ATOM 980 N N . ASN A 1 118 ? 6.982 6.961 3.259 1.00 90.12 118 ASN A N 1
ATOM 981 C CA . ASN A 1 118 ? 6.411 5.825 2.532 1.00 90.12 118 ASN A CA 1
ATOM 982 C C . ASN A 1 118 ? 5.413 6.249 1.436 1.00 90.12 118 ASN A C 1
ATOM 984 O O . ASN A 1 118 ? 4.411 5.583 1.186 1.00 90.12 118 ASN A O 1
ATOM 988 N N . GLU A 1 119 ? 5.696 7.372 0.773 1.00 89.81 119 GLU A N 1
ATOM 989 C CA . GLU A 1 119 ? 4.913 7.876 -0.357 1.00 89.81 119 GLU A CA 1
ATOM 990 C C . GLU A 1 119 ? 5.439 7.338 -1.697 1.00 89.81 119 GLU A C 1
ATOM 992 O O . GLU A 1 119 ? 6.595 6.931 -1.834 1.00 89.81 119 GLU A O 1
ATOM 997 N N . THR A 1 120 ? 4.595 7.364 -2.725 1.00 89.50 120 THR A N 1
ATOM 998 C CA . THR A 1 120 ? 4.959 6.954 -4.087 1.00 89.50 120 THR A CA 1
ATOM 999 C C . THR A 1 120 ? 6.040 7.868 -4.672 1.00 89.50 120 THR A C 1
ATOM 1001 O O . THR A 1 120 ? 5.886 9.096 -4.692 1.00 89.50 120 THR A O 1
ATOM 1004 N N . VAL A 1 121 ? 7.098 7.271 -5.218 1.00 91.88 121 VAL A N 1
ATOM 1005 C CA . VAL A 1 121 ? 8.095 7.947 -6.064 1.00 91.88 121 VAL A CA 1
ATOM 1006 C C . VAL A 1 121 ? 8.073 7.343 -7.470 1.00 91.88 121 VAL A C 1
ATOM 1008 O O . VAL A 1 121 ? 7.479 6.287 -7.682 1.00 91.88 121 VAL A O 1
ATOM 1011 N N . SER A 1 122 ? 8.675 8.021 -8.449 1.00 92.12 122 SER A N 1
ATOM 1012 C CA . SER A 1 122 ? 8.758 7.492 -9.814 1.00 92.12 122 SER A CA 1
ATOM 1013 C C . SER A 1 122 ? 9.652 6.251 -9.876 1.00 92.12 122 SER A C 1
ATOM 1015 O O . SER A 1 122 ? 10.618 6.130 -9.121 1.00 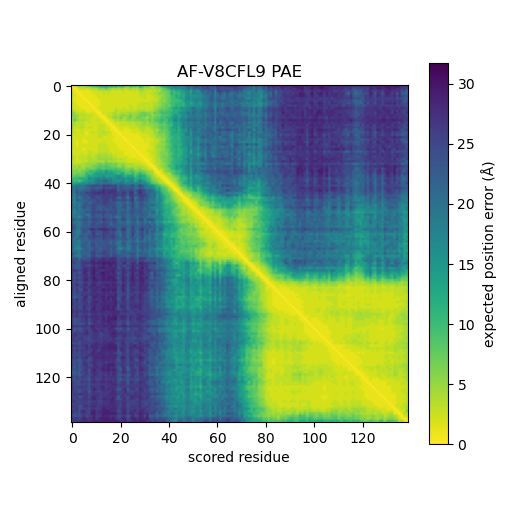92.12 122 SER A O 1
ATOM 1017 N N . LEU A 1 123 ? 9.369 5.350 -10.821 1.00 89.56 123 LEU A N 1
ATOM 1018 C CA . LEU A 1 123 ? 10.206 4.166 -11.049 1.00 89.56 123 LEU A CA 1
ATOM 1019 C C . LEU A 1 123 ? 11.655 4.538 -11.389 1.00 89.56 123 LEU A C 1
ATOM 1021 O O . LEU A 1 123 ? 12.571 3.866 -10.935 1.00 89.56 123 LEU A O 1
ATOM 1025 N N . ASP A 1 124 ? 11.875 5.644 -12.104 1.00 92.25 124 ASP A N 1
ATOM 1026 C CA . ASP A 1 124 ? 13.218 6.163 -12.397 1.00 92.25 124 ASP A CA 1
ATOM 1027 C C . ASP A 1 124 ? 14.055 6.418 -11.128 1.00 92.25 124 ASP A C 1
ATOM 1029 O O . ASP A 1 124 ? 15.228 6.054 -11.061 1.00 92.25 124 ASP A O 1
ATOM 1033 N N . VAL A 1 125 ? 13.441 6.989 -10.086 1.00 93.75 125 VAL A N 1
ATOM 1034 C CA . VAL A 1 125 ? 14.105 7.207 -8.793 1.00 93.75 125 VAL A CA 1
ATOM 1035 C C . VAL A 1 125 ? 14.486 5.873 -8.156 1.00 93.75 125 VAL A C 1
ATOM 1037 O O . VAL A 1 125 ? 15.598 5.737 -7.649 1.00 93.75 125 VAL A O 1
ATOM 1040 N N . LEU A 1 126 ? 13.583 4.888 -8.185 1.00 91.88 126 LEU A N 1
ATOM 1041 C CA . LEU A 1 126 ? 13.857 3.561 -7.628 1.00 91.88 126 LEU A CA 1
ATOM 1042 C C . LEU A 1 126 ? 14.997 2.875 -8.378 1.00 91.88 126 LEU A C 1
ATOM 1044 O O . LEU A 1 126 ? 15.911 2.367 -7.740 1.00 91.88 126 LEU A O 1
ATOM 1048 N N . MET A 1 127 ? 15.012 2.956 -9.710 1.00 92.44 127 MET A N 1
ATOM 1049 C CA . MET A 1 127 ? 16.091 2.410 -10.536 1.00 92.44 127 MET A CA 1
ATOM 1050 C C . MET A 1 127 ? 17.449 3.036 -10.207 1.00 92.44 127 MET A C 1
ATOM 1052 O O . MET A 1 127 ? 18.458 2.334 -10.168 1.00 92.44 127 MET A O 1
ATOM 1056 N N . ARG A 1 128 ? 17.501 4.347 -9.945 1.00 94.62 128 ARG A N 1
ATOM 1057 C CA . ARG A 1 128 ? 18.740 5.018 -9.522 1.00 94.62 128 ARG A CA 1
ATOM 1058 C C . ARG A 1 128 ? 19.216 4.549 -8.150 1.00 94.62 128 ARG A C 1
ATOM 1060 O O . ARG A 1 128 ? 20.404 4.307 -7.983 1.00 94.62 128 ARG A O 1
ATOM 1067 N N . ILE A 1 129 ? 18.305 4.359 -7.199 1.00 93.75 129 ILE A N 1
ATOM 1068 C CA . ILE A 1 129 ? 18.630 3.823 -5.868 1.00 93.75 129 ILE A CA 1
ATOM 1069 C C . ILE A 1 129 ? 19.126 2.372 -5.969 1.00 93.75 129 ILE A C 1
ATOM 1071 O O . ILE A 1 129 ? 20.154 2.039 -5.386 1.00 93.75 129 ILE A O 1
ATOM 1075 N N . CYS A 1 130 ? 18.454 1.534 -6.758 1.00 93.12 130 CYS A N 1
ATOM 1076 C CA . CYS A 1 130 ? 18.854 0.154 -7.039 1.00 93.12 130 CYS A CA 1
ATOM 1077 C C . CYS A 1 130 ? 20.272 0.063 -7.622 1.00 93.12 130 CYS A C 1
ATOM 1079 O O . CYS A 1 130 ? 21.064 -0.771 -7.190 1.00 93.12 130 CYS A O 1
ATOM 1081 N N . LYS A 1 131 ? 20.645 0.980 -8.528 1.00 93.06 131 LYS A N 1
ATOM 1082 C CA . LYS A 1 131 ? 22.015 1.064 -9.066 1.00 93.06 131 LYS A CA 1
ATOM 1083 C C . LYS A 1 131 ? 23.071 1.365 -7.999 1.00 93.06 131 LYS A C 1
ATOM 1085 O O . LYS A 1 131 ? 24.184 0.872 -8.128 1.00 93.06 131 LYS A O 1
ATOM 1090 N N . VAL A 1 132 ? 22.738 2.150 -6.970 1.00 93.56 132 VAL A N 1
ATOM 1091 C CA . VAL A 1 132 ? 23.661 2.481 -5.866 1.00 93.56 132 VAL A CA 1
ATOM 1092 C C . VAL A 1 132 ? 23.913 1.274 -4.962 1.00 93.56 132 VAL A C 1
ATOM 1094 O O . VAL A 1 132 ? 25.032 1.093 -4.495 1.00 93.56 132 VAL A O 1
ATOM 1097 N N . PHE A 1 133 ? 22.891 0.452 -4.717 1.00 91.06 133 PHE A N 1
ATOM 1098 C CA . PHE A 1 133 ? 22.982 -0.703 -3.813 1.00 91.06 133 PHE A CA 1
ATOM 1099 C C . PHE A 1 133 ? 23.192 -2.045 -4.524 1.00 91.06 133 PHE A C 1
ATOM 1101 O O . PHE A 1 133 ? 23.290 -3.066 -3.851 1.00 91.06 133 PHE A O 1
ATOM 1108 N N . HIS A 1 134 ? 23.270 -2.049 -5.858 1.00 89.94 134 HIS A N 1
ATOM 1109 C CA . HIS A 1 134 ? 23.369 -3.258 -6.681 1.00 89.94 134 HIS A CA 1
ATOM 1110 C C . HIS A 1 134 ? 22.262 -4.288 -6.382 1.00 89.94 134 HIS A C 1
ATOM 1112 O O . HIS A 1 134 ? 22.534 -5.484 -6.306 1.00 89.94 134 HIS A O 1
ATOM 1118 N N . CYS A 1 135 ? 21.023 -3.818 -6.206 1.00 88.31 135 CYS A N 1
ATOM 1119 C CA . CYS A 1 135 ? 19.851 -4.652 -5.921 1.00 88.31 135 CYS A CA 1
ATOM 1120 C C . CYS A 1 135 ? 18.714 -4.419 -6.920 1.00 88.31 135 CYS A C 1
ATOM 1122 O O . CYS A 1 135 ? 18.678 -3.387 -7.596 1.00 88.31 135 CYS A O 1
ATOM 1124 N N . ASP A 1 136 ? 17.754 -5.340 -6.962 1.00 86.94 136 ASP A N 1
ATOM 1125 C CA . ASP A 1 136 ? 16.526 -5.197 -7.737 1.00 86.94 136 ASP A CA 1
ATOM 1126 C C . ASP A 1 136 ? 15.371 -4.650 -6.884 1.00 86.94 136 ASP A C 1
ATOM 1128 O O . ASP A 1 136 ? 15.345 -4.753 -5.659 1.00 86.94 136 ASP A O 1
ATOM 1132 N N . ILE A 1 137 ? 14.356 -4.075 -7.538 1.00 78.94 137 ILE A N 1
ATOM 1133 C CA . ILE A 1 137 ? 13.162 -3.517 -6.863 1.00 78.94 137 ILE A CA 1
ATOM 1134 C C . ILE A 1 137 ? 12.374 -4.606 -6.096 1.00 78.94 137 ILE A C 1
ATOM 1136 O O . ILE A 1 137 ? 11.582 -4.288 -5.206 1.00 78.94 137 ILE A O 1
ATOM 1140 N N . GLY A 1 138 ? 12.574 -5.883 -6.442 1.00 72.50 138 GLY A N 1
ATOM 1141 C CA . GLY A 1 138 ? 11.921 -7.033 -5.811 1.00 72.50 138 GLY A CA 1
ATOM 1142 C C . GLY A 1 138 ? 12.607 -7.581 -4.553 1.00 72.50 138 GLY A C 1
ATOM 1143 O O . GLY A 1 138 ? 11.957 -8.336 -3.823 1.00 72.50 138 GLY 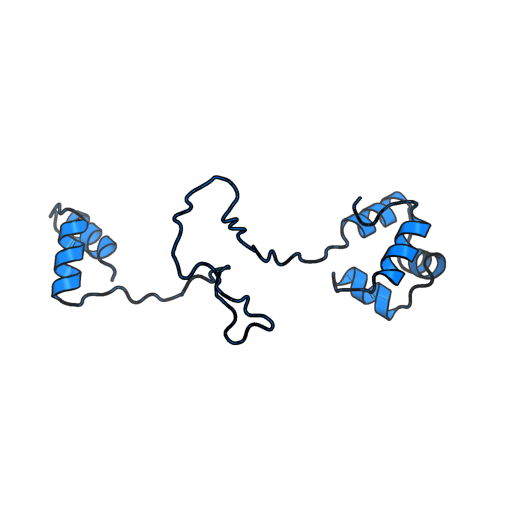A O 1
ATOM 1144 N N . ASP A 1 139 ? 13.864 -7.204 -4.290 1.00 63.06 139 ASP A N 1
ATOM 1145 C CA . ASP A 1 139 ? 14.664 -7.717 -3.164 1.00 63.06 139 ASP A CA 1
ATOM 1146 C C . ASP A 1 139 ? 14.188 -7.184 -1.801 1.00 63.06 139 ASP A C 1
ATOM 1148 O O . ASP A 1 139 ? 14.244 -7.931 -0.793 1.00 63.06 139 ASP A O 1
#

Secondary structure (DSSP, 8-state):
--HHHHHHHHHHHH-----HHHHHHHHHHTT-----S-----S----SS-S-----SSTT----SSTTS---------------HHHHHHHHHTT--HHHHHHHTT--HHHHHHHHTT----HHHHHHHHHHHT--TT-

Nearest PDB structures (foldseek):
  3tys-assembly1_A  TM=8.742E-01  e=3.715E-05  Enterococcus faecalis
  4pu7-assembly1_B  TM=8.388E-01  e=6.075E-02  Shewanella oneidensis MR-1
  4pu8-assembly1_B  TM=6.989E-01  e=3.184E-02  Shewanella oneidensis MR-1
  4pu8-assembly1_A  TM=7.639E-01  e=6.442E-02  Shewanella oneidensis MR-1
  4pu4-assembly1_C  TM=7.474E-01  e=9.718E-02  Shewanella oneidensis MR-1

Solvent-accessible surface area (backbone atoms only — not comparable to full-atom values): 9171 Å² total; per-residue (Å²): 108,39,51,68,59,54,42,52,48,32,38,74,78,65,70,46,85,64,61,65,72,58,43,42,51,51,28,59,75,70,68,57,60,53,82,76,91,68,81,78,87,63,91,84,60,80,65,95,76,59,96,72,79,80,82,78,85,52,83,87,58,84,80,67,97,53,88,89,76,75,84,86,77,88,85,75,87,74,88,79,78,66,70,47,64,66,58,55,48,53,28,59,78,66,74,47,50,74,70,53,50,29,65,72,40,71,47,53,74,70,56,56,52,31,52,75,68,38,47,91,73,58,68,69,60,52,53,36,46,26,64,72,69,76,50,61,99,87,114

Foldseek 3Di:
DALVVVQVCCCPVVVDHDDSVVSVVVCVVVVNHDDDPDDPPPPPDPDPDDPDDDDDPCPPPPDDPDPPPDDDDPDDDDPDQAACVVVVVLCVVVVHDLVNLCVQLVNDPVVSVCNVVSHDDDVSSVVSSCVSSVHDPVD

InterPro domains:
  IPR001387 Cro/C1-type, helix-turn-helix domain [PF13443] (86-139)
  IPR010982 Lambda repressor-like, DNA-binding domain superfamily [G3DSA:1.10.260.40] (84-139)
  IPR010982 Lambda repressor-like, DNA-binding domain superfamily [SSF47413] (84-138)
  IPR025948 HTH-like domain [PF13276] (1-37)